Protein AF-A0A821IE98-F1 (afdb_monomer)

Solvent-accessible surface area (backbone atoms only — not comparable to full-atom values): 4074 Å² total; per-residue (Å²): 135,85,76,86,71,50,70,67,58,56,50,54,48,50,52,53,50,54,75,76,42,96,70,78,60,46,77,59,36,69,43,48,75,52,37,55,55,49,25,58,52,21,44,77,69,76,27,45,35,47,68,84,60,46,80,62,67,74,66,71,38,52,89,84,22,70,25,71

Secondary structure (DSSP, 8-state):
------HHHHHHHHHHHHHHS----EE--SSHHHHHHHHHHHHHTT--EE-SS---GGGG-TTT-TT-

Mean predicted aligned error: 8.99 Å

Nearest PDB structures (foldseek):
  6n4y-assembly4_D  TM=8.486E-01  e=3.296E-02  Homo sapiens
  5cnj-assembly1_A  TM=8.212E-01  e=3.296E-02  Homo sapiens
  5cnk-assembly1_A  TM=8.205E-01  e=4.050E-02  Homo sapiens
  6e5v-assembly1_A  TM=8.124E-01  e=4.338E-02  Homo sapiens
  5kzn-assembly1_A  TM=8.203E-01  e=7.013E-02  Homo sapiens

Structure (mmCIF, N/CA/C/O backbone):
data_AF-A0A821IE98-F1
#
_entry.id   AF-A0A821IE98-F1
#
loop_
_atom_site.group_PDB
_atom_site.id
_atom_site.type_symbol
_atom_site.label_atom_id
_atom_site.label_alt_id
_atom_site.label_comp_id
_atom_site.label_asym_id
_atom_site.label_entity_id
_atom_site.label_seq_id
_atom_site.pdbx_PDB_ins_code
_atom_site.Cartn_x
_atom_site.Cartn_y
_atom_site.Cartn_z
_atom_site.occupancy
_atom_site.B_iso_or_equiv
_atom_site.auth_seq_id
_atom_site.auth_comp_id
_atom_site.auth_asym_id
_atom_site.auth_atom_id
_atom_site.pdbx_PDB_model_num
ATOM 1 N N . ALA A 1 1 ? 16.869 17.059 -7.708 1.00 35.31 1 ALA A N 1
ATOM 2 C CA . ALA A 1 1 ? 17.372 17.043 -6.324 1.00 35.31 1 ALA A CA 1
ATOM 3 C C . ALA A 1 1 ? 16.902 15.746 -5.689 1.00 35.31 1 ALA A C 1
ATOM 5 O O . ALA A 1 1 ? 15.703 15.536 -5.582 1.00 35.31 1 ALA A O 1
ATOM 6 N N . GLN A 1 2 ? 17.836 14.846 -5.405 1.00 35.38 2 GLN A N 1
ATOM 7 C CA . GLN A 1 2 ? 17.594 13.594 -4.699 1.00 35.38 2 GLN A CA 1
ATOM 8 C C . GLN A 1 2 ? 17.460 13.959 -3.220 1.00 35.38 2 GLN A C 1
ATOM 10 O O . GLN A 1 2 ? 18.416 14.466 -2.635 1.00 35.38 2 GLN A O 1
ATOM 15 N N . THR A 1 3 ? 16.278 13.817 -2.626 1.00 44.03 3 THR A N 1
ATOM 16 C CA . THR A 1 3 ? 16.177 13.902 -1.170 1.00 44.03 3 THR A CA 1
ATOM 17 C C . THR A 1 3 ? 16.814 12.636 -0.608 1.00 44.03 3 THR A C 1
ATOM 19 O O . THR A 1 3 ? 16.398 11.527 -0.933 1.00 44.03 3 THR A O 1
ATOM 22 N N . SER A 1 4 ? 17.865 12.801 0.199 1.00 43.88 4 SER A N 1
ATOM 23 C CA . SER A 1 4 ? 18.518 11.747 0.992 1.00 43.88 4 SER A CA 1
ATOM 24 C C . SER A 1 4 ? 17.606 11.211 2.107 1.00 43.88 4 SER A C 1
ATOM 26 O O . SER A 1 4 ? 18.036 11.094 3.254 1.00 43.88 4 SER A O 1
ATOM 28 N N . GLY A 1 5 ? 16.337 10.929 1.806 1.00 45.62 5 GLY A N 1
ATOM 29 C CA . GLY A 1 5 ? 15.464 10.193 2.711 1.00 45.62 5 GLY A CA 1
ATOM 30 C C . GLY A 1 5 ? 16.026 8.786 2.827 1.00 45.62 5 GLY A C 1
ATOM 31 O O . GLY A 1 5 ? 16.051 8.039 1.851 1.00 45.62 5 GLY A O 1
ATOM 32 N N . TYR A 1 6 ? 16.589 8.444 3.983 1.00 46.88 6 TYR A N 1
ATOM 33 C CA . TYR A 1 6 ? 16.948 7.063 4.268 1.00 46.88 6 TYR A CA 1
ATOM 34 C C . TYR A 1 6 ? 15.644 6.257 4.229 1.00 46.88 6 TYR A C 1
ATOM 36 O O . TYR A 1 6 ? 14.784 6.524 5.068 1.00 46.88 6 TYR A O 1
ATOM 44 N N . PRO A 1 7 ? 15.492 5.255 3.340 1.00 52.81 7 PRO A N 1
ATOM 45 C CA . PRO A 1 7 ? 14.237 4.508 3.210 1.00 52.81 7 PRO A CA 1
ATOM 46 C C . PRO A 1 7 ? 13.757 3.925 4.549 1.00 52.81 7 PRO A C 1
ATOM 48 O O . PRO A 1 7 ? 12.568 3.858 4.825 1.00 52.81 7 PRO A O 1
ATOM 51 N N . ILE A 1 8 ? 14.700 3.565 5.426 1.00 51.22 8 ILE A N 1
ATOM 52 C CA . ILE A 1 8 ? 14.438 3.042 6.775 1.00 51.22 8 ILE A CA 1
ATOM 53 C C . ILE A 1 8 ? 13.925 4.134 7.734 1.00 51.22 8 ILE A C 1
ATOM 55 O O . ILE A 1 8 ? 13.078 3.855 8.580 1.00 51.22 8 ILE A O 1
ATOM 59 N N . GLY A 1 9 ? 14.410 5.373 7.605 1.00 53.16 9 GLY A N 1
ATOM 60 C CA . GLY A 1 9 ? 13.983 6.503 8.436 1.00 53.16 9 GLY A CA 1
ATOM 61 C C . GLY A 1 9 ? 12.557 6.955 8.122 1.00 53.16 9 GLY A C 1
ATOM 62 O O . GLY A 1 9 ? 11.784 7.217 9.044 1.00 53.16 9 GLY A O 1
ATOM 63 N N . ASP A 1 10 ? 12.184 6.959 6.841 1.00 61.56 10 ASP A N 1
ATOM 64 C CA . ASP A 1 10 ? 10.833 7.325 6.403 1.00 61.56 10 ASP A CA 1
ATOM 65 C C . ASP A 1 10 ? 9.805 6.247 6.777 1.00 61.56 10 ASP A C 1
ATOM 67 O O . ASP A 1 10 ? 8.733 6.570 7.292 1.00 61.56 10 ASP A O 1
ATOM 71 N N . ILE A 1 11 ? 10.156 4.961 6.647 1.00 63.03 11 ILE A N 1
ATOM 72 C CA . ILE A 1 11 ? 9.281 3.850 7.058 1.00 63.03 11 ILE A CA 1
ATOM 73 C C . ILE A 1 11 ? 9.110 3.805 8.584 1.00 63.03 11 ILE A C 1
ATOM 75 O O . ILE A 1 11 ? 7.993 3.654 9.075 1.00 63.03 11 ILE A O 1
ATOM 79 N N . SER A 1 12 ? 10.189 3.973 9.358 1.00 66.00 12 SER A N 1
ATOM 80 C CA . SER A 1 12 ? 10.095 3.984 10.826 1.00 66.00 12 SER A CA 1
ATOM 81 C C . SER A 1 12 ? 9.269 5.165 11.340 1.00 66.00 12 SER A C 1
ATOM 83 O O . SER A 1 12 ? 8.565 5.040 12.344 1.00 66.00 12 SER A O 1
ATOM 85 N N . SER A 1 13 ? 9.350 6.310 10.659 1.00 67.69 13 SER A N 1
ATOM 86 C CA . SER A 1 13 ? 8.535 7.482 10.977 1.00 67.69 13 SER A CA 1
ATOM 87 C C . SER A 1 13 ? 7.067 7.229 10.638 1.00 67.69 13 SER A C 1
ATOM 89 O O . SER A 1 13 ? 6.208 7.486 11.479 1.00 67.69 13 SER A O 1
ATOM 91 N N . ALA A 1 14 ? 6.777 6.641 9.472 1.00 66.00 14 ALA A N 1
ATOM 92 C CA . ALA A 1 14 ? 5.426 6.229 9.098 1.00 66.00 14 ALA A CA 1
ATOM 93 C C . ALA A 1 14 ? 4.820 5.270 10.137 1.00 66.00 14 ALA A C 1
ATOM 95 O O . ALA A 1 14 ? 3.725 5.523 10.633 1.00 66.00 14 ALA A O 1
ATOM 96 N N . TYR A 1 15 ? 5.572 4.252 10.572 1.00 68.06 15 TYR A N 1
ATOM 97 C CA . TYR A 1 15 ? 5.138 3.306 11.605 1.00 68.06 15 TYR A CA 1
ATOM 98 C C . TYR A 1 15 ? 4.766 3.994 12.928 1.00 68.06 15 TYR A C 1
ATOM 100 O O . TYR A 1 15 ? 3.714 3.720 13.513 1.00 68.06 15 TYR A O 1
ATOM 108 N N . SER A 1 16 ? 5.612 4.919 13.394 1.00 69.06 16 SER A N 1
ATOM 109 C CA . SER A 1 16 ? 5.365 5.671 14.627 1.00 69.06 16 SER A CA 1
ATOM 110 C C . SER A 1 16 ? 4.112 6.544 14.518 1.00 69.06 16 SER A C 1
ATOM 112 O O . SER A 1 16 ? 3.288 6.554 15.430 1.00 69.06 16 SER A O 1
ATOM 114 N N . ILE A 1 17 ? 3.908 7.235 13.394 1.00 69.25 17 ILE A N 1
ATOM 115 C CA . ILE A 1 17 ? 2.718 8.074 13.194 1.00 69.25 17 ILE A CA 1
ATOM 116 C C . ILE A 1 17 ? 1.461 7.190 13.132 1.00 69.25 17 ILE A C 1
ATOM 118 O O . ILE A 1 17 ? 0.462 7.497 13.772 1.00 69.25 17 ILE A O 1
ATOM 122 N N . MET A 1 18 ? 1.516 6.048 12.453 1.00 68.56 18 MET A N 1
ATOM 123 C CA . MET A 1 18 ? 0.377 5.128 12.331 1.00 68.56 18 MET A CA 1
ATOM 124 C C . MET A 1 18 ? -0.009 4.472 13.655 1.00 68.56 18 MET A C 1
ATOM 126 O O . MET A 1 18 ? -1.181 4.215 13.894 1.00 68.56 18 MET A O 1
ATOM 130 N N . SER A 1 19 ? 0.963 4.252 14.540 1.00 71.56 19 SER A N 1
ATOM 131 C CA . SER A 1 19 ? 0.710 3.705 15.877 1.00 71.56 19 SER A CA 1
ATOM 132 C C . SER A 1 19 ? 0.130 4.741 16.850 1.00 71.56 19 SER A C 1
ATOM 134 O O . SER A 1 19 ? -0.523 4.370 17.821 1.00 71.56 19 SER A O 1
ATOM 136 N N . ASN A 1 20 ? 0.385 6.034 16.622 1.00 71.56 20 ASN A N 1
ATOM 137 C CA . ASN A 1 20 ? -0.010 7.117 17.532 1.00 71.56 20 ASN A CA 1
ATOM 138 C C . ASN A 1 20 ? -1.251 7.898 17.070 1.00 71.56 20 ASN A C 1
ATOM 140 O O . ASN A 1 20 ? -1.823 8.654 17.854 1.00 71.56 20 ASN A O 1
ATOM 144 N N . PHE A 1 21 ? -1.674 7.733 15.816 1.00 68.00 21 PHE A N 1
ATOM 145 C CA . PHE A 1 21 ? -2.788 8.466 15.221 1.00 68.00 21 PHE A CA 1
ATOM 146 C C . PHE A 1 21 ? -3.761 7.516 14.520 1.00 68.00 21 PHE A C 1
ATOM 148 O O . PHE A 1 21 ? -3.362 6.497 13.966 1.00 68.00 21 PHE A O 1
ATOM 155 N N . ASN A 1 22 ? -5.047 7.877 14.493 1.00 69.56 22 ASN A N 1
ATOM 156 C CA . ASN A 1 22 ? -6.061 7.135 13.742 1.00 69.56 22 ASN A CA 1
ATOM 157 C C . ASN A 1 22 ? -5.970 7.482 12.246 1.00 69.56 22 ASN A C 1
ATOM 159 O O . ASN A 1 22 ? -6.711 8.331 11.744 1.00 69.56 22 ASN A O 1
ATOM 163 N N . ILE A 1 23 ? -4.988 6.895 11.563 1.00 73.69 23 ILE A N 1
ATOM 164 C CA . ILE A 1 23 ? -4.747 7.108 10.135 1.00 73.69 23 ILE A CA 1
ATOM 165 C C . ILE A 1 23 ? -5.718 6.254 9.318 1.00 73.69 23 ILE A C 1
ATOM 167 O O . ILE A 1 23 ? -5.893 5.075 9.593 1.00 73.69 23 ILE A O 1
ATOM 171 N N . ILE A 1 24 ? -6.324 6.855 8.293 1.00 76.44 24 ILE A N 1
ATOM 172 C CA . ILE A 1 24 ? -7.284 6.196 7.388 1.00 76.44 24 ILE A CA 1
ATOM 173 C C . ILE A 1 24 ? -6.735 5.990 5.967 1.00 76.44 24 ILE A C 1
ATOM 175 O O . ILE A 1 24 ? -7.446 5.483 5.106 1.00 76.44 24 ILE A O 1
ATOM 179 N N . GLY A 1 25 ? -5.501 6.428 5.693 1.00 72.00 25 GLY A N 1
ATOM 180 C CA . GLY A 1 25 ? -4.868 6.317 4.378 1.00 72.00 25 GLY A CA 1
ATOM 181 C C . GLY A 1 25 ? -3.425 6.827 4.358 1.00 72.00 25 GLY A C 1
ATOM 182 O O . GLY A 1 25 ? -3.075 7.736 5.111 1.00 72.00 25 GLY A O 1
ATOM 183 N N . MET A 1 26 ? -2.596 6.269 3.476 1.00 74.88 26 MET A N 1
ATOM 184 C CA . MET A 1 26 ? -1.222 6.713 3.214 1.00 74.88 26 MET A CA 1
ATOM 185 C C . MET A 1 26 ? -1.104 7.305 1.809 1.00 74.88 26 MET A C 1
ATOM 187 O O . MET A 1 26 ? -1.654 6.765 0.854 1.00 74.88 26 MET A O 1
ATOM 191 N N . VAL A 1 27 ? -0.347 8.395 1.659 1.00 75.00 27 VAL A N 1
ATOM 192 C CA . VAL A 1 27 ? -0.031 8.972 0.346 1.00 75.00 27 VAL A CA 1
ATOM 193 C C . VAL A 1 27 ? 1.479 9.098 0.191 1.00 75.00 27 VAL A C 1
ATOM 195 O O . VAL A 1 27 ? 2.135 9.739 1.006 1.00 75.00 27 VAL A O 1
ATOM 198 N N . GLY A 1 28 ? 2.009 8.560 -0.906 1.00 64.06 28 GLY A N 1
ATOM 199 C CA . GLY A 1 28 ? 3.289 9.000 -1.454 1.00 64.06 28 GLY A CA 1
ATOM 200 C C . GLY A 1 28 ? 4.549 8.218 -1.075 1.00 64.06 28 GLY A C 1
ATOM 201 O O . GLY A 1 28 ? 5.475 8.798 -0.515 1.00 64.06 28 GLY A O 1
ATOM 202 N N . PRO A 1 29 ? 4.723 6.991 -1.579 1.00 61.50 29 PRO A N 1
ATOM 203 C CA . PRO A 1 29 ? 6.041 6.568 -2.023 1.00 61.50 29 PRO A CA 1
ATOM 204 C C . PRO A 1 29 ? 6.387 7.289 -3.334 1.00 61.50 29 PRO A C 1
ATOM 206 O O . PRO A 1 29 ? 5.625 7.224 -4.305 1.00 61.50 29 PRO A O 1
ATOM 209 N N . THR A 1 30 ? 7.542 7.961 -3.375 1.00 64.00 30 THR A N 1
ATOM 210 C CA . THR A 1 30 ? 8.031 8.598 -4.613 1.00 64.00 30 THR A CA 1
ATOM 211 C C . THR A 1 30 ? 8.706 7.582 -5.544 1.00 64.00 30 THR A C 1
ATOM 213 O O . THR A 1 30 ? 8.719 7.761 -6.760 1.00 64.00 30 THR A O 1
ATOM 216 N N . TYR A 1 31 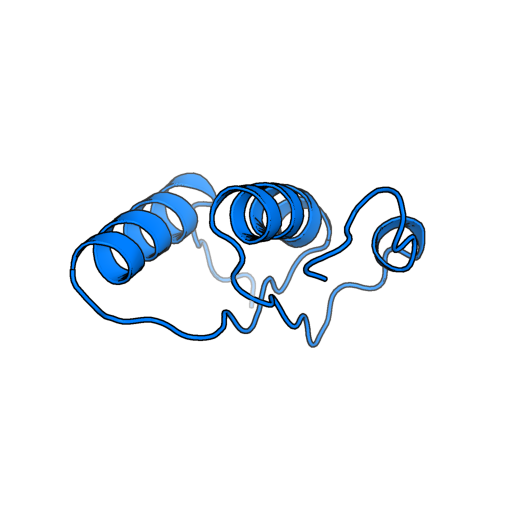? 9.232 6.485 -4.992 1.00 70.75 31 TYR A N 1
ATOM 217 C CA . TYR A 1 31 ? 9.973 5.466 -5.734 1.00 70.75 31 TYR A CA 1
ATOM 218 C C . TYR A 1 31 ? 9.265 4.106 -5.694 1.00 70.75 31 TYR A C 1
ATOM 220 O O . TY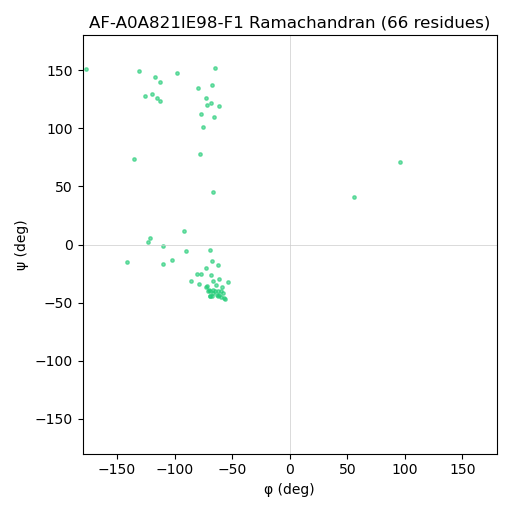R A 1 31 ? 8.716 3.708 -4.668 1.00 70.75 31 TYR A O 1
ATOM 228 N N . SER A 1 32 ? 9.328 3.342 -6.792 1.00 72.56 32 SER A N 1
ATOM 229 C CA . SER A 1 32 ? 8.626 2.050 -6.911 1.00 72.56 32 SER A CA 1
ATOM 230 C C . SER A 1 32 ? 9.037 1.039 -5.837 1.00 72.56 32 SER A C 1
ATOM 232 O O . SER A 1 32 ? 8.194 0.327 -5.308 1.00 72.56 32 SER A O 1
ATOM 234 N N . ARG A 1 33 ? 10.319 1.017 -5.449 1.00 75.62 33 ARG A N 1
ATOM 235 C CA . ARG A 1 33 ? 10.823 0.113 -4.401 1.00 75.62 33 ARG A CA 1
ATOM 236 C C . ARG A 1 33 ? 10.176 0.369 -3.038 1.00 75.62 33 ARG A C 1
ATOM 238 O O . ARG A 1 33 ? 9.881 -0.575 -2.319 1.00 75.62 33 ARG A O 1
ATOM 245 N N . GLU A 1 34 ? 9.969 1.633 -2.683 1.00 72.44 34 GLU A N 1
ATOM 246 C CA . GLU A 1 34 ? 9.283 2.003 -1.439 1.00 72.44 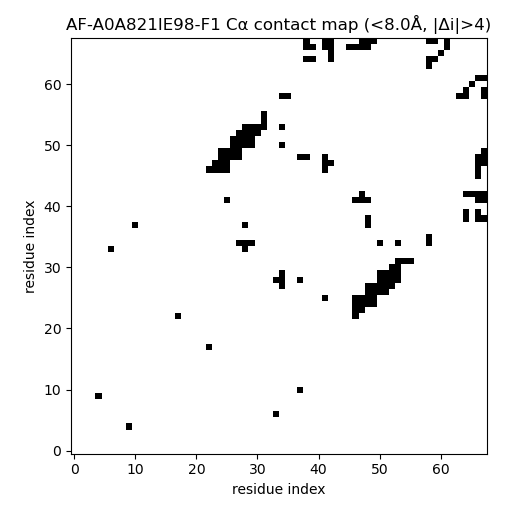34 GLU A CA 1
ATOM 247 C C . GLU A 1 34 ? 7.790 1.715 -1.542 1.00 72.44 34 GLU A C 1
ATOM 249 O O . GLU A 1 34 ? 7.194 1.257 -0.575 1.00 72.44 34 GLU A O 1
ATOM 254 N N . ALA A 1 35 ? 7.203 1.917 -2.725 1.00 77.62 35 ALA A N 1
ATOM 255 C CA . ALA A 1 35 ? 5.802 1.613 -2.968 1.00 77.62 35 ALA A CA 1
ATOM 256 C C . ALA A 1 35 ? 5.478 0.134 -2.744 1.00 77.62 35 ALA A C 1
ATOM 258 O O . ALA A 1 35 ? 4.475 -0.152 -2.111 1.00 77.62 35 ALA A O 1
ATOM 259 N N . HIS A 1 36 ? 6.351 -0.786 -3.160 1.00 80.94 36 HIS A N 1
ATOM 260 C CA . HIS A 1 36 ? 6.201 -2.218 -2.872 1.00 80.94 36 HIS A CA 1
ATOM 261 C C . HIS A 1 36 ? 6.180 -2.528 -1.369 1.00 80.94 36 HIS A C 1
ATOM 263 O O . HIS A 1 36 ? 5.317 -3.267 -0.903 1.00 80.94 36 HIS A O 1
ATOM 269 N N . ILE A 1 37 ? 7.091 -1.929 -0.596 1.00 80.81 37 ILE A N 1
ATOM 270 C CA . ILE A 1 37 ? 7.180 -2.153 0.857 1.00 80.81 37 ILE A CA 1
ATOM 271 C C . ILE A 1 37 ? 5.973 -1.536 1.575 1.00 80.81 37 ILE A C 1
ATOM 273 O O . ILE A 1 37 ? 5.375 -2.164 2.446 1.00 80.81 37 ILE A O 1
ATOM 277 N N . ILE A 1 38 ? 5.598 -0.312 1.196 1.00 77.62 38 ILE A N 1
ATOM 278 C CA . ILE A 1 38 ? 4.457 0.395 1.780 1.00 77.62 38 ILE A CA 1
ATOM 279 C C . ILE A 1 38 ? 3.150 -0.306 1.420 1.00 77.62 38 ILE A C 1
ATOM 281 O O . ILE A 1 38 ? 2.307 -0.426 2.292 1.00 77.62 38 ILE A O 1
ATOM 285 N N . ALA A 1 39 ? 2.986 -0.812 0.195 1.00 79.81 39 ALA A N 1
ATOM 286 C CA . ALA A 1 39 ? 1.790 -1.540 -0.224 1.00 79.81 39 ALA A CA 1
ATOM 287 C C . ALA A 1 39 ? 1.569 -2.820 0.595 1.00 79.81 39 ALA A C 1
ATOM 289 O O . ALA A 1 39 ? 0.459 -3.074 1.052 1.00 79.81 39 ALA A O 1
ATOM 290 N N . GLN A 1 40 ? 2.632 -3.591 0.846 1.00 81.38 40 GLN A N 1
ATOM 291 C CA . GLN A 1 40 ? 2.556 -4.779 1.706 1.00 81.38 40 GLN A CA 1
ATOM 292 C C . GLN A 1 40 ? 2.225 -4.414 3.155 1.00 81.38 40 GLN A C 1
ATOM 294 O O . GLN A 1 40 ? 1.449 -5.096 3.821 1.00 81.38 40 GLN A O 1
ATOM 299 N N . TYR A 1 41 ? 2.803 -3.322 3.655 1.00 77.69 41 TYR A N 1
ATOM 300 C CA . TYR A 1 41 ? 2.508 -2.856 5.002 1.00 77.69 41 TYR A CA 1
ATOM 301 C C . TYR A 1 41 ? 1.078 -2.308 5.129 1.00 77.69 41 TYR A C 1
ATOM 303 O O . TYR A 1 41 ? 0.405 -2.601 6.111 1.00 77.69 41 TYR A O 1
ATOM 311 N N . ALA A 1 42 ? 0.600 -1.573 4.124 1.00 79.31 42 ALA A N 1
ATOM 312 C CA . ALA A 1 42 ? -0.749 -1.021 4.013 1.00 79.31 42 ALA A CA 1
ATOM 313 C C . ALA A 1 42 ? -1.825 -2.114 4.063 1.00 79.31 42 ALA A C 1
ATOM 315 O O . ALA A 1 42 ? -2.811 -1.977 4.784 1.00 79.31 42 ALA A O 1
ATOM 316 N N . ASP A 1 43 ? -1.579 -3.230 3.374 1.00 83.19 43 ASP A N 1
ATOM 317 C CA . ASP A 1 43 ? -2.424 -4.424 3.436 1.00 83.19 43 ASP A CA 1
ATOM 318 C C . ASP A 1 43 ? -2.456 -5.028 4.850 1.00 83.19 43 ASP A C 1
ATOM 320 O O . ASP A 1 43 ? -3.521 -5.298 5.398 1.00 83.19 43 ASP A O 1
ATOM 324 N N . SER A 1 44 ? -1.298 -5.135 5.514 1.00 81.56 44 SER A N 1
ATOM 325 C CA . SER A 1 44 ? -1.205 -5.745 6.854 1.00 81.56 44 SER A CA 1
ATOM 326 C C . SER A 1 44 ? -1.991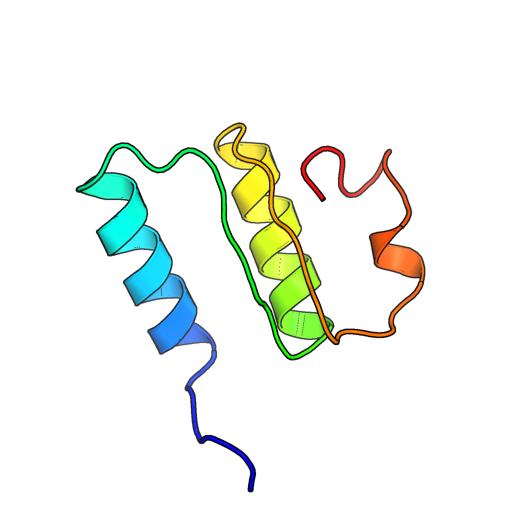 -5.021 7.957 1.00 81.56 44 SER A C 1
ATOM 328 O O . SER A 1 44 ? -2.241 -5.593 9.018 1.00 81.56 44 SER A O 1
ATOM 330 N N . ILE A 1 45 ? -2.373 -3.770 7.715 1.00 79.62 45 ILE A N 1
ATOM 331 C CA . ILE A 1 45 ? -3.081 -2.901 8.663 1.00 79.62 45 ILE A CA 1
ATOM 332 C C . ILE A 1 45 ? -4.440 -2.417 8.132 1.00 79.62 45 ILE A C 1
ATOM 334 O O . ILE A 1 45 ? -5.061 -1.578 8.780 1.00 79.62 45 ILE A O 1
ATOM 338 N N . ASP A 1 46 ? -4.871 -2.910 6.966 1.00 81.62 46 ASP A N 1
ATOM 339 C CA . ASP A 1 46 ? -6.140 -2.569 6.308 1.00 81.62 46 ASP A CA 1
ATOM 340 C C . ASP A 1 46 ? -6.334 -1.059 6.049 1.00 81.62 46 ASP A C 1
ATOM 342 O O . ASP A 1 46 ? -7.408 -0.488 6.252 1.00 81.62 46 ASP A O 1
ATOM 346 N N . ILE A 1 47 ? -5.268 -0.374 5.617 1.00 82.12 47 ILE A N 1
ATOM 347 C CA . ILE A 1 47 ? -5.297 1.059 5.291 1.00 82.12 47 ILE A CA 1
ATOM 348 C C . ILE A 1 47 ? -4.924 1.261 3.819 1.00 82.12 47 ILE A C 1
ATOM 350 O O . ILE A 1 47 ? -3.866 0.798 3.407 1.00 82.12 47 ILE A O 1
ATOM 354 N N . PRO A 1 48 ? -5.704 2.018 3.025 1.00 81.31 48 PRO A N 1
ATOM 355 C CA . PRO A 1 48 ? -5.382 2.263 1.623 1.00 81.31 48 PRO A CA 1
ATOM 356 C C . PRO A 1 48 ? -4.116 3.119 1.454 1.00 81.31 48 PRO A C 1
ATOM 358 O O . PRO A 1 48 ? -3.944 4.143 2.123 1.00 81.31 48 PRO A O 1
ATOM 361 N N . ALA A 1 49 ? -3.255 2.747 0.509 1.00 80.25 49 ALA A N 1
ATOM 362 C CA . ALA A 1 49 ? -2.059 3.489 0.125 1.00 80.25 49 ALA A CA 1
ATOM 363 C C . ALA A 1 49 ? -2.164 3.994 -1.320 1.00 80.25 49 ALA A C 1
ATOM 365 O O . ALA A 1 49 ? -2.367 3.225 -2.245 1.00 80.25 49 ALA A O 1
ATOM 366 N N . ILE A 1 50 ? -1.973 5.298 -1.531 1.00 77.88 50 ILE A N 1
ATOM 367 C CA . ILE A 1 50 ? -2.011 5.928 -2.856 1.00 77.88 50 ILE A CA 1
ATOM 368 C C . ILE A 1 50 ? -0.608 6.414 -3.216 1.00 77.88 50 ILE A C 1
ATOM 370 O O . ILE A 1 50 ? -0.014 7.237 -2.512 1.00 77.88 50 ILE A O 1
ATOM 374 N N . ARG A 1 51 ? -0.069 5.966 -4.354 1.00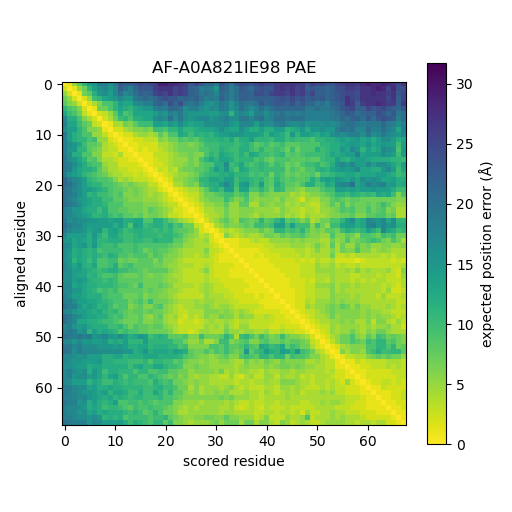 70.56 51 ARG A N 1
ATOM 375 C CA . ARG A 1 51 ? 1.153 6.553 -4.933 1.00 70.56 51 ARG A CA 1
ATOM 376 C C . ARG A 1 51 ? 0.830 7.559 -6.028 1.00 70.56 51 ARG A C 1
ATOM 378 O O . ARG A 1 51 ? -0.114 7.370 -6.787 1.00 70.56 51 ARG A O 1
ATOM 385 N N . TYR A 1 52 ? 1.671 8.584 -6.161 1.00 69.00 52 TYR A N 1
ATOM 386 C CA . TYR A 1 52 ? 1.501 9.620 -7.188 1.00 69.00 52 TYR A CA 1
ATOM 387 C C . TYR A 1 52 ? 2.551 9.575 -8.310 1.00 69.00 52 TYR A C 1
ATOM 389 O O . TYR A 1 52 ? 2.334 10.194 -9.348 1.00 69.00 52 TYR A O 1
ATOM 397 N N . SER A 1 53 ? 3.683 8.880 -8.131 1.00 69.25 53 SER A N 1
ATOM 398 C CA . SER A 1 53 ? 4.828 9.023 -9.052 1.00 69.25 53 SER A CA 1
ATOM 399 C C . SER A 1 53 ? 5.601 7.759 -9.400 1.00 69.25 53 SER A C 1
ATOM 401 O O . SER A 1 53 ? 6.350 7.783 -10.377 1.00 69.25 53 SER A O 1
ATOM 403 N N . ALA A 1 54 ? 5.451 6.651 -8.673 1.00 67.38 54 ALA A N 1
ATOM 404 C CA . ALA A 1 54 ? 6.074 5.423 -9.141 1.00 67.38 54 ALA A CA 1
ATOM 405 C C . ALA A 1 54 ? 5.425 4.988 -10.472 1.00 67.38 54 ALA A C 1
ATOM 407 O O . ALA A 1 54 ? 4.263 5.302 -10.759 1.00 67.38 54 ALA A O 1
ATOM 408 N N . THR A 1 55 ? 6.190 4.281 -11.298 1.00 76.25 55 THR A N 1
ATOM 409 C CA . THR A 1 55 ? 5.814 3.901 -12.675 1.00 76.25 55 THR A CA 1
ATOM 410 C C . THR A 1 55 ? 5.859 2.395 -12.914 1.00 76.25 55 THR A C 1
ATOM 412 O O . THR A 1 55 ? 5.574 1.941 -14.016 1.00 76.25 55 THR A O 1
ATOM 415 N N . ASP A 1 56 ? 6.182 1.615 -11.881 1.00 77.69 56 ASP A N 1
ATOM 416 C CA 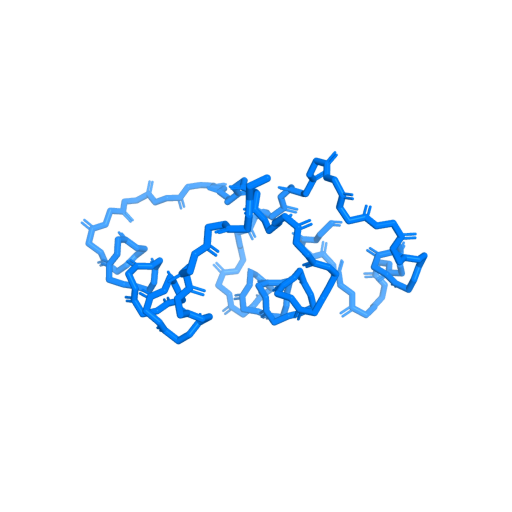. ASP A 1 56 ? 6.213 0.157 -11.957 1.00 77.69 56 ASP A CA 1
ATOM 417 C C . ASP A 1 56 ? 4.783 -0.399 -12.123 1.00 77.69 56 ASP A C 1
ATOM 419 O O . ASP A 1 56 ? 3.935 -0.061 -11.279 1.00 77.69 56 ASP A O 1
ATOM 423 N N . PRO A 1 57 ? 4.498 -1.165 -13.196 1.00 79.25 57 PRO A N 1
ATOM 424 C CA . PRO A 1 57 ? 3.180 -1.725 -13.476 1.00 79.25 57 PRO A CA 1
ATOM 425 C C . PRO A 1 57 ? 2.789 -2.889 -12.556 1.00 79.25 57 PRO A C 1
ATOM 427 O O . PRO A 1 57 ? 1.594 -3.135 -12.413 1.00 79.25 57 PRO A O 1
ATOM 430 N N . GLU A 1 58 ? 3.735 -3.571 -11.895 1.00 83.62 58 GLU A N 1
ATOM 431 C CA . GLU A 1 58 ? 3.418 -4.683 -10.975 1.00 83.62 58 GLU A CA 1
ATOM 432 C C . GLU A 1 58 ? 2.545 -4.224 -9.802 1.00 83.62 58 GLU A C 1
ATOM 434 O O . GLU A 1 58 ? 1.678 -4.952 -9.330 1.00 83.62 58 GLU A O 1
ATOM 439 N N . LEU A 1 59 ? 2.694 -2.962 -9.400 1.00 77.81 59 LEU A N 1
ATOM 440 C CA . LEU A 1 59 ? 1.896 -2.344 -8.342 1.00 77.81 59 LEU A CA 1
ATOM 441 C C . LEU A 1 59 ? 0.423 -2.120 -8.714 1.00 77.81 59 LEU A C 1
ATOM 443 O O . LEU A 1 59 ? -0.348 -1.680 -7.876 1.00 77.81 59 LEU A O 1
ATOM 447 N N . SER A 1 60 ? 0.016 -2.399 -9.955 1.00 82.25 60 SER A N 1
ATOM 448 C CA . SER A 1 60 ? -1.402 -2.403 -10.350 1.00 82.25 60 SER A CA 1
ATOM 449 C C . SER A 1 60 ? -2.075 -3.769 -10.169 1.00 82.25 60 SER A C 1
ATOM 451 O O . SER A 1 60 ? -3.283 -3.885 -10.394 1.00 82.25 60 SER A O 1
ATOM 453 N N . ASP A 1 61 ? -1.327 -4.811 -9.794 1.00 86.50 61 ASP A N 1
ATOM 45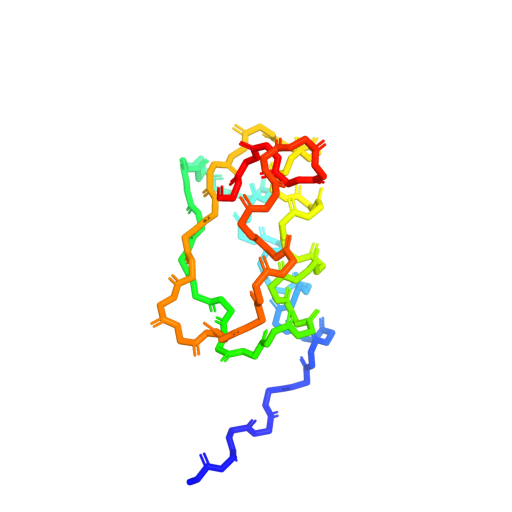4 C CA . ASP A 1 61 ? -1.904 -6.117 -9.491 1.00 86.50 61 ASP A CA 1
ATOM 455 C C . ASP A 1 61 ? -2.597 -6.094 -8.123 1.00 86.50 61 ASP A C 1
ATOM 457 O O . ASP A 1 61 ? -1.964 -6.215 -7.075 1.00 86.50 61 ASP A O 1
ATOM 461 N N . ARG A 1 62 ? -3.928 -5.987 -8.137 1.00 84.12 62 ARG A N 1
ATOM 462 C CA . ARG A 1 62 ? -4.745 -5.979 -6.914 1.00 84.12 62 ARG A CA 1
ATOM 463 C C . ARG A 1 62 ? -4.751 -7.308 -6.159 1.00 84.12 62 ARG A C 1
ATOM 465 O O . ARG A 1 62 ? -5.210 -7.335 -5.024 1.00 84.12 62 ARG A O 1
ATOM 472 N N . ASN A 1 63 ? -4.297 -8.406 -6.766 1.00 85.50 63 ASN A N 1
ATOM 473 C CA . ASN A 1 63 ? -4.155 -9.671 -6.043 1.00 85.50 63 ASN A CA 1
ATOM 474 C C . ASN A 1 63 ? -2.883 -9.673 -5.190 1.00 85.50 63 ASN A C 1
ATOM 476 O O . ASN A 1 63 ? -2.869 -10.275 -4.122 1.00 85.50 63 ASN A O 1
ATOM 480 N N . ALA A 1 64 ? -1.827 -9.009 -5.667 1.00 82.12 64 ALA A N 1
ATOM 481 C CA . ALA A 1 64 ? -0.566 -8.867 -4.948 1.00 82.12 64 ALA A CA 1
ATOM 482 C C . ALA A 1 64 ? -0.575 -7.673 -3.975 1.00 82.12 64 ALA A C 1
ATOM 484 O O . ALA A 1 64 ? 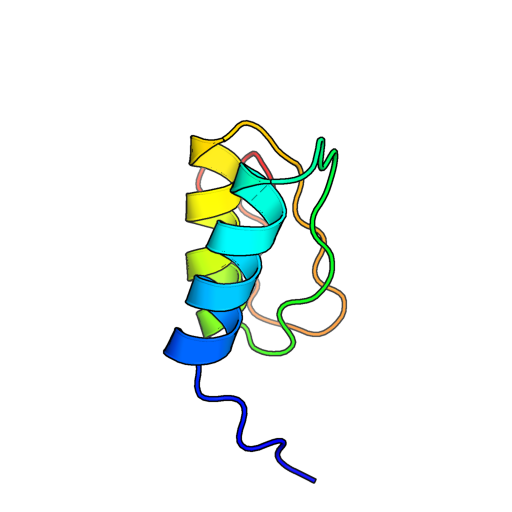0.07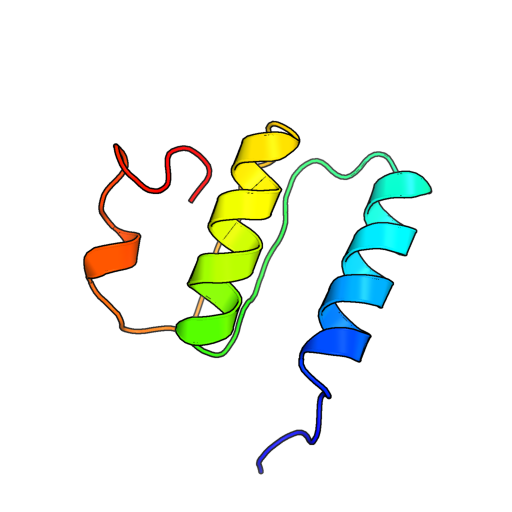1 -7.735 -2.931 1.00 82.12 64 ALA A O 1
ATOM 485 N N . TYR A 1 65 ? -1.315 -6.608 -4.306 1.00 83.50 65 TYR A N 1
ATOM 486 C CA . TYR A 1 65 ? -1.391 -5.361 -3.540 1.00 83.50 65 TYR A CA 1
ATOM 487 C C . TYR A 1 65 ? -2.850 -4.884 -3.403 1.00 83.50 65 TYR A C 1
ATOM 489 O O . TYR A 1 65 ? -3.265 -3.938 -4.071 1.00 83.50 65 TYR A O 1
ATOM 497 N N . PRO A 1 66 ? -3.673 -5.537 -2.570 1.00 82.31 66 PRO A N 1
ATOM 498 C CA . PRO A 1 66 ? -5.106 -5.237 -2.473 1.00 82.31 66 PRO A CA 1
ATOM 499 C C . PRO A 1 66 ? -5.412 -3.861 -1.859 1.00 82.31 66 PRO A C 1
ATOM 501 O O . PRO A 1 66 ? -6.445 -3.268 -2.172 1.00 82.31 66 PRO A O 1
ATOM 504 N N . ALA A 1 67 ? -4.514 -3.339 -1.020 1.00 79.50 67 ALA A N 1
ATOM 505 C CA . ALA A 1 67 ? -4.631 -2.030 -0.375 1.00 79.50 67 ALA A CA 1
ATOM 506 C C . ALA A 1 67 ? -3.977 -0.881 -1.172 1.00 79.50 67 ALA A C 1
ATOM 508 O O . ALA A 1 67 ? -3.790 0.208 -0.624 1.00 79.50 67 ALA A O 1
ATOM 509 N N . PHE A 1 68 ? -3.601 -1.117 -2.434 1.00 74.62 68 PHE A N 1
ATOM 510 C CA . PHE A 1 68 ? -2.824 -0.194 -3.266 1.00 74.62 68 PHE A CA 1
ATOM 511 C C . PHE A 1 68 ? -3.556 0.264 -4.538 1.00 74.62 68 PHE A C 1
ATOM 513 O O . PHE A 1 68 ? -4.373 -0.513 -5.086 1.00 74.62 68 PHE A O 1
#

Sequence (68 aa):
AQTSGYPIGDISSAYSIMSNFNIIGMVGPTYSREAHIIAQYADSIDIPAIRYSATDPELSDRNAYPAF

Radius of gyration: 11.76 Å; Cα contacts (8 Å, |Δi|>4): 79; chains: 1; bounding box: 26×27×31 Å

pLDDT: mean 71.1, std 12.01, range [35.31, 86.5]

Foldseek 3Di:
DDPPPPLVNVVVVVVVCVVVDVDQEAEDDQEPVSLLVVLVVCVVVVHAYYYDHYDDCVCVPCVSRVSD